Protein AF-A0A520EAS3-F1 (afdb_monomer_lite)

Radius of gyration: 16.93 Å; chains: 1; bounding box: 37×30×42 Å

Structure (mmCIF, N/CA/C/O backbone):
data_AF-A0A520EAS3-F1
#
_entry.id   AF-A0A520EAS3-F1
#
loop_
_atom_site.group_PDB
_atom_site.id
_atom_site.type_symbol
_atom_site.label_atom_id
_atom_site.label_alt_id
_atom_site.label_comp_id
_atom_site.label_asym_id
_atom_site.label_entity_id
_atom_site.label_seq_id
_atom_site.pdbx_PDB_ins_code
_atom_site.Cartn_x
_atom_site.Cartn_y
_atom_site.Cartn_z
_atom_site.occupancy
_atom_site.B_iso_or_equiv
_atom_site.auth_seq_id
_atom_site.auth_comp_id
_atom_site.auth_asym_id
_atom_site.auth_atom_id
_atom_site.pdbx_PDB_model_num
ATOM 1 N N . GLU A 1 1 ? -22.734 13.597 18.948 1.00 50.88 1 GLU A N 1
ATOM 2 C CA . GLU A 1 1 ? -21.365 13.084 18.759 1.00 50.88 1 GLU A CA 1
ATOM 3 C C . GLU A 1 1 ? -21.410 11.598 19.027 1.00 50.88 1 GLU A C 1
ATOM 5 O O . GLU A 1 1 ? -21.876 11.210 20.089 1.00 50.88 1 GLU A O 1
ATOM 10 N N . GLU A 1 2 ? -21.081 10.784 18.029 1.00 69.44 2 GLU A N 1
ATOM 11 C CA . GLU A 1 2 ? -21.3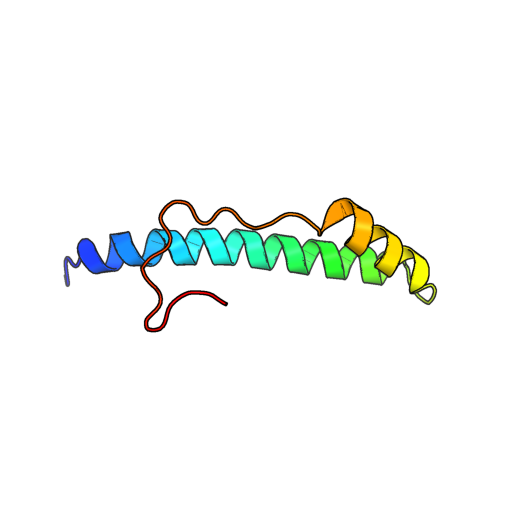76 9.344 18.045 1.00 69.44 2 GLU A CA 1
ATOM 12 C C . GLU A 1 2 ? -20.457 8.526 18.960 1.00 69.44 2 GLU A C 1
ATOM 14 O O . GLU A 1 2 ? -20.810 7.397 19.269 1.00 69.44 2 GLU A O 1
ATOM 19 N N . GLY A 1 3 ? -19.355 9.094 19.475 1.00 79.56 3 GLY A N 1
ATOM 20 C CA . GLY A 1 3 ? -18.610 8.552 20.624 1.00 79.56 3 GLY A CA 1
ATOM 21 C C . GLY A 1 3 ? -18.196 7.077 20.521 1.00 79.56 3 GLY A C 1
ATOM 22 O O . GLY A 1 3 ? -18.029 6.428 21.555 1.00 79.56 3 GLY A O 1
ATOM 23 N N . ASP A 1 4 ? -18.072 6.531 19.307 1.00 90.06 4 ASP A N 1
ATOM 24 C CA . ASP A 1 4 ? -17.788 5.114 19.086 1.00 90.06 4 ASP A CA 1
ATOM 25 C C . ASP A 1 4 ? -16.284 4.842 19.130 1.00 90.06 4 ASP A C 1
ATOM 27 O O . ASP A 1 4 ? -15.593 4.717 18.117 1.00 90.06 4 ASP A O 1
ATOM 31 N N . TYR A 1 5 ? -15.783 4.732 20.356 1.00 89.94 5 TYR A N 1
ATOM 32 C CA . TYR A 1 5 ? -14.390 4.395 20.622 1.00 89.94 5 TYR A CA 1
ATOM 33 C C . TYR A 1 5 ? -14.018 2.975 20.172 1.00 89.94 5 TYR A C 1
ATOM 35 O O . TYR A 1 5 ? -12.845 2.707 19.924 1.00 89.94 5 TYR A O 1
ATOM 43 N N . LEU A 1 6 ? -14.986 2.056 20.060 1.00 90.12 6 LEU A N 1
ATOM 44 C CA . LEU A 1 6 ? -14.721 0.684 19.620 1.00 90.12 6 LEU A CA 1
ATOM 45 C C . LEU A 1 6 ? -14.504 0.639 18.107 1.00 90.12 6 LEU A C 1
ATOM 47 O O . LEU A 1 6 ? -13.537 0.031 17.645 1.00 90.12 6 LEU A O 1
ATOM 51 N N . GLY A 1 7 ? -15.363 1.323 17.349 1.00 91.75 7 GLY A N 1
ATOM 52 C CA . GLY A 1 7 ? -15.187 1.525 15.915 1.00 91.75 7 GLY A CA 1
ATOM 53 C C . GLY A 1 7 ? -13.884 2.261 15.604 1.00 91.75 7 GLY A C 1
ATOM 54 O O . GLY A 1 7 ? -13.128 1.831 14.735 1.00 91.75 7 GLY A O 1
ATOM 55 N N . GLU A 1 8 ? -13.560 3.312 16.361 1.00 92.75 8 GLU A N 1
ATOM 56 C CA . GLU A 1 8 ? -12.299 4.041 16.196 1.00 92.75 8 GLU A CA 1
ATOM 57 C C . GLU A 1 8 ? -11.075 3.138 16.407 1.00 92.75 8 GLU A C 1
ATOM 59 O O . GLU A 1 8 ? -10.169 3.141 15.574 1.00 92.75 8 GLU A O 1
ATOM 64 N N . GLN A 1 9 ? -11.056 2.330 17.474 1.00 91.19 9 GLN A N 1
ATOM 65 C CA . GLN A 1 9 ? -9.970 1.381 17.746 1.00 91.19 9 GLN A CA 1
ATOM 66 C C . GLN A 1 9 ? -9.838 0.314 16.655 1.00 91.19 9 GLN A C 1
ATOM 68 O O . GLN A 1 9 ? -8.721 -0.007 16.254 1.00 91.19 9 GLN A O 1
ATOM 73 N N . PHE A 1 10 ? -10.958 -0.204 16.147 1.00 92.38 10 PHE A N 1
ATOM 74 C CA . PHE A 1 10 ? -10.967 -1.164 15.044 1.00 92.38 10 PHE A CA 1
ATOM 75 C C . PHE A 1 10 ? -10.346 -0.576 13.770 1.00 92.38 10 PHE A C 1
ATOM 77 O O . PHE A 1 10 ? -9.534 -1.230 13.118 1.00 92.38 10 PHE A O 1
ATOM 84 N N . MET A 1 11 ? -10.670 0.679 13.441 1.00 94.94 11 MET A N 1
ATOM 85 C CA . MET A 1 11 ? -10.163 1.343 12.238 1.00 94.94 11 MET A CA 1
ATOM 86 C C . MET A 1 11 ? -8.656 1.628 12.276 1.00 94.94 11 MET A C 1
ATOM 88 O O . MET A 1 11 ? -8.049 1.748 11.213 1.00 94.94 11 MET A O 1
ATOM 92 N N . GLN A 1 12 ? -8.027 1.704 13.457 1.00 93.81 12 GLN A N 1
ATOM 93 C CA . GLN A 1 12 ? -6.592 2.005 13.570 1.00 93.81 12 GLN A CA 1
ATOM 94 C C . GLN A 1 12 ? -5.711 1.004 12.817 1.00 93.81 12 GLN A C 1
ATOM 96 O O . GLN A 1 12 ? -4.746 1.414 12.171 1.00 93.81 12 GLN A O 1
ATOM 101 N N . TRP A 1 13 ? -6.046 -0.290 12.863 1.00 93.81 13 TRP A N 1
ATOM 102 C CA . TRP A 1 13 ? -5.273 -1.305 12.145 1.00 93.81 13 TRP A CA 1
ATOM 103 C C . TRP A 1 13 ? -5.355 -1.100 10.627 1.00 93.81 13 TRP A C 1
ATOM 105 O O . TRP A 1 13 ? -4.323 -1.041 9.970 1.00 93.81 13 TRP A O 1
ATOM 115 N N . PHE A 1 14 ? -6.557 -0.879 10.083 1.00 93.94 14 PHE A N 1
ATOM 116 C CA . PHE A 1 14 ? -6.741 -0.647 8.644 1.00 93.94 14 PHE A CA 1
ATOM 117 C C . PHE A 1 14 ? -6.045 0.625 8.170 1.00 93.94 14 PHE A C 1
ATOM 119 O O . PHE A 1 14 ? -5.472 0.647 7.088 1.00 93.94 14 PHE A O 1
ATOM 126 N N . LEU A 1 15 ? -6.075 1.696 8.967 1.00 94.88 15 LEU A N 1
ATOM 127 C CA . LEU A 1 15 ? -5.374 2.931 8.618 1.00 94.88 15 LEU A CA 1
ATOM 128 C C . LEU A 1 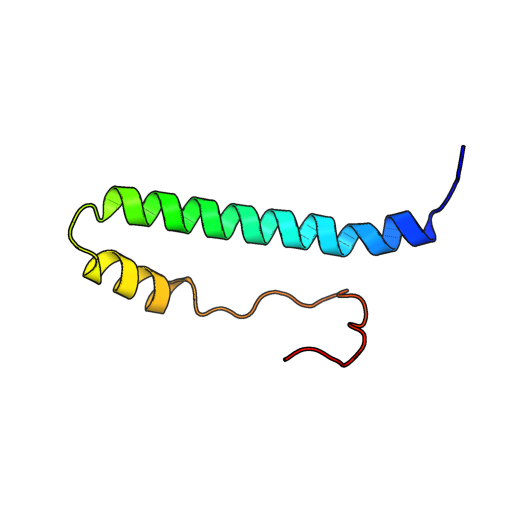15 ? -3.862 2.712 8.539 1.00 94.88 15 LEU A C 1
ATOM 130 O O . LEU A 1 15 ? -3.232 3.210 7.608 1.00 94.88 15 LEU A O 1
ATOM 134 N N . LYS A 1 16 ? -3.289 1.958 9.483 1.00 92.56 16 LYS A N 1
ATOM 135 C CA . LYS A 1 16 ? -1.877 1.568 9.433 1.00 92.56 16 LYS A CA 1
ATOM 136 C C . LYS A 1 16 ? -1.590 0.722 8.188 1.00 92.56 16 LYS A C 1
ATOM 138 O O . LYS A 1 16 ? -0.688 1.071 7.433 1.00 92.56 16 LYS A O 1
ATOM 143 N N . GLU A 1 17 ? -2.390 -0.314 7.948 1.00 93.31 17 GLU A N 1
ATOM 144 C CA . GLU A 1 17 ? -2.229 -1.224 6.808 1.00 93.31 17 GLU A CA 1
ATOM 145 C C . GLU A 1 17 ? -2.258 -0.462 5.477 1.00 93.31 17 GLU A C 1
ATOM 147 O O . GLU A 1 17 ? -1.342 -0.579 4.667 1.00 93.31 17 GLU A O 1
ATOM 152 N N . GLN A 1 18 ? -3.239 0.426 5.277 1.00 95.12 18 GLN A N 1
ATOM 153 C CA . GLN A 1 18 ? -3.324 1.200 4.039 1.00 95.12 18 GLN A CA 1
ATOM 154 C C . GLN A 1 18 ? -2.118 2.121 3.823 1.00 95.12 18 GLN A C 1
ATOM 156 O O . GLN A 1 18 ? -1.742 2.366 2.677 1.00 95.12 18 GLN A O 1
ATOM 161 N N . VAL A 1 19 ? -1.508 2.656 4.886 1.00 95.25 19 VAL A N 1
ATOM 162 C CA . VAL A 1 19 ? -0.285 3.462 4.752 1.00 95.25 19 VAL A CA 1
ATOM 163 C C . VAL A 1 19 ? 0.873 2.595 4.254 1.00 95.25 19 VAL A C 1
ATOM 165 O O . VAL A 1 19 ? 1.606 3.022 3.359 1.00 95.25 19 VAL A O 1
ATOM 168 N N . GLU A 1 20 ? 1.016 1.379 4.781 1.00 93.12 20 GLU A N 1
ATOM 169 C CA . GLU A 1 20 ? 2.048 0.423 4.362 1.00 93.12 20 GLU A CA 1
ATOM 170 C C . GLU A 1 20 ? 1.818 -0.080 2.924 1.00 93.12 20 GLU A C 1
ATOM 172 O O . GLU A 1 20 ? 2.752 -0.100 2.114 1.00 93.12 20 GLU A O 1
ATOM 177 N N . GLU A 1 21 ? 0.573 -0.389 2.552 1.00 93.50 21 GLU A N 1
ATOM 178 C CA . GLU A 1 21 ? 0.207 -0.798 1.191 1.00 93.50 21 GLU A CA 1
ATOM 179 C C . GLU A 1 21 ? 0.474 0.310 0.164 1.00 93.50 21 GLU A C 1
ATOM 181 O O . GLU A 1 21 ? 1.092 0.072 -0.878 1.00 93.50 21 GLU A O 1
ATOM 186 N N . VAL A 1 22 ? 0.052 1.546 0.454 1.00 96.69 22 VAL A N 1
ATOM 187 C CA . VAL A 1 22 ? 0.274 2.684 -0.449 1.00 96.69 22 VAL A CA 1
ATOM 188 C C . VAL A 1 22 ? 1.767 2.977 -0.591 1.00 96.69 22 VAL A C 1
ATOM 190 O O . VAL A 1 22 ? 2.228 3.242 -1.705 1.00 96.69 22 VAL A O 1
ATOM 193 N N . ALA A 1 23 ? 2.547 2.896 0.492 1.00 95.31 23 ALA A N 1
ATOM 194 C CA . ALA A 1 23 ? 3.999 3.062 0.433 1.00 95.31 23 ALA A CA 1
ATOM 195 C C . ALA A 1 23 ? 4.661 1.990 -0.450 1.00 95.31 23 ALA A C 1
ATOM 197 O O . ALA A 1 23 ? 5.525 2.303 -1.278 1.00 95.31 23 ALA A O 1
ATOM 198 N N . SER A 1 24 ? 4.210 0.741 -0.329 1.00 94.50 24 SER A N 1
ATOM 199 C CA . SER A 1 24 ? 4.693 -0.390 -1.125 1.00 94.50 24 SER A CA 1
ATOM 200 C C . SER A 1 24 ? 4.377 -0.212 -2.611 1.00 94.50 24 SER A C 1
ATOM 202 O O . SER A 1 24 ? 5.271 -0.318 -3.452 1.00 94.50 24 SER A O 1
ATOM 204 N N . MET A 1 25 ? 3.138 0.155 -2.949 1.00 96.38 25 MET A N 1
ATOM 205 C CA . MET A 1 25 ? 2.727 0.389 -4.340 1.00 96.38 25 MET A CA 1
ATOM 206 C C . MET A 1 25 ? 3.417 1.607 -4.958 1.00 96.38 25 MET A C 1
ATOM 208 O O . MET A 1 25 ? 3.828 1.565 -6.116 1.00 96.38 25 MET A O 1
ATOM 212 N N . THR A 1 26 ? 3.613 2.673 -4.180 1.00 97.81 26 THR A N 1
ATOM 213 C CA . THR A 1 26 ? 4.362 3.858 -4.626 1.00 97.81 26 THR A CA 1
ATOM 214 C C . THR A 1 26 ? 5.818 3.506 -4.934 1.00 97.81 26 THR A C 1
ATOM 216 O O . THR A 1 26 ? 6.375 3.949 -5.942 1.00 97.81 26 THR A O 1
ATOM 219 N N . THR A 1 27 ? 6.431 2.671 -4.092 1.00 97.12 27 THR A N 1
ATOM 220 C CA . THR A 1 27 ? 7.790 2.166 -4.313 1.00 97.12 27 THR A CA 1
ATOM 221 C C . THR A 1 27 ? 7.849 1.327 -5.585 1.00 97.12 27 THR A C 1
ATOM 223 O O . THR A 1 27 ? 8.695 1.584 -6.440 1.00 97.12 27 THR A O 1
ATOM 226 N N . LEU A 1 28 ? 6.920 0.383 -5.757 1.00 97.12 28 LEU A N 1
ATOM 227 C CA . LEU A 1 28 ? 6.867 -0.478 -6.937 1.00 97.12 28 LEU A CA 1
ATOM 228 C C . LEU A 1 28 ? 6.717 0.329 -8.233 1.00 97.12 28 LEU A C 1
ATOM 230 O O . LEU A 1 28 ? 7.462 0.090 -9.182 1.00 97.12 28 LEU A O 1
ATOM 234 N N . LEU A 1 29 ? 5.821 1.321 -8.255 1.00 97.88 29 LEU A N 1
ATOM 235 C CA . LEU A 1 29 ? 5.650 2.219 -9.399 1.00 97.88 29 LEU A CA 1
ATOM 236 C C . LEU A 1 29 ? 6.938 2.995 -9.706 1.00 97.88 29 LEU A C 1
ATOM 238 O O . LEU A 1 29 ? 7.376 3.037 -10.851 1.00 97.88 29 LEU A O 1
ATOM 242 N N . THR A 1 30 ? 7.598 3.531 -8.676 1.00 98.31 30 THR A N 1
ATOM 243 C CA . THR A 1 30 ? 8.868 4.261 -8.831 1.00 98.31 30 THR A CA 1
ATOM 244 C C . THR A 1 30 ? 9.962 3.376 -9.439 1.00 98.31 30 THR A C 1
ATOM 246 O O . THR A 1 30 ? 10.747 3.829 -10.276 1.00 98.31 30 THR A O 1
ATOM 249 N N . ILE A 1 31 ? 10.038 2.104 -9.036 1.00 97.62 31 ILE A N 1
ATOM 250 C CA . ILE A 1 31 ? 11.011 1.164 -9.601 1.00 97.62 31 ILE A CA 1
ATOM 251 C C . ILE A 1 31 ? 10.633 0.759 -11.027 1.00 97.62 31 ILE A C 1
ATOM 253 O O . ILE A 1 31 ? 11.528 0.678 -11.866 1.00 97.62 31 ILE A O 1
ATOM 257 N N . ALA A 1 32 ? 9.347 0.554 -11.317 1.00 97.44 32 ALA A N 1
ATOM 258 C CA . ALA A 1 32 ? 8.872 0.247 -12.662 1.00 97.44 32 ALA A CA 1
ATOM 259 C C . ALA A 1 32 ? 9.209 1.377 -13.650 1.00 97.44 32 ALA A C 1
ATOM 261 O O . ALA A 1 32 ? 9.793 1.116 -14.702 1.00 97.44 32 ALA A O 1
ATOM 262 N N . ASP A 1 33 ? 8.957 2.633 -13.269 1.00 97.94 33 ASP A N 1
ATOM 263 C CA . ASP A 1 33 ? 9.315 3.808 -14.073 1.00 97.94 33 ASP A CA 1
ATOM 264 C C . ASP A 1 33 ? 10.830 3.886 -14.327 1.00 97.94 33 ASP A C 1
ATOM 266 O O . ASP A 1 33 ? 11.273 4.241 -15.421 1.00 97.94 33 ASP A O 1
ATOM 270 N N . ARG A 1 34 ? 11.645 3.508 -13.332 1.00 97.06 34 ARG A N 1
ATOM 271 C CA . ARG A 1 34 ? 13.110 3.464 -13.452 1.00 97.06 34 ARG A CA 1
ATOM 272 C C . ARG A 1 34 ? 13.608 2.321 -14.343 1.00 97.06 34 ARG A C 1
ATOM 274 O O . ARG A 1 34 ? 14.594 2.508 -15.051 1.00 97.06 34 ARG A O 1
ATOM 281 N N . ALA A 1 35 ? 12.969 1.154 -14.287 1.00 97.06 35 ALA A N 1
ATOM 282 C CA . ALA A 1 35 ? 13.325 -0.018 -15.090 1.00 97.06 35 ALA A CA 1
ATOM 283 C C . ALA A 1 35 ? 13.008 0.184 -16.586 1.00 97.06 35 ALA A C 1
ATOM 285 O O . ALA A 1 35 ? 13.658 -0.400 -17.460 1.00 97.06 35 ALA A O 1
ATOM 286 N N . GLY A 1 36 ? 12.037 1.048 -16.903 1.00 95.19 36 GLY A N 1
ATOM 287 C CA . GLY A 1 36 ? 11.664 1.376 -18.275 1.00 95.19 36 GLY A CA 1
ATOM 288 C C . GLY A 1 36 ? 11.185 0.137 -19.034 1.00 95.19 36 GLY A C 1
ATOM 289 O O . GLY A 1 36 ? 10.202 -0.491 -18.657 1.00 95.19 36 GLY A O 1
ATOM 290 N N . ALA A 1 37 ? 11.875 -0.226 -20.120 1.00 96.38 37 ALA A N 1
ATOM 291 C CA . ALA A 1 37 ? 11.537 -1.412 -20.914 1.00 96.38 37 ALA A CA 1
ATOM 292 C C . ALA A 1 37 ? 12.145 -2.722 -20.373 1.00 96.38 37 ALA A C 1
ATOM 294 O O . ALA A 1 37 ? 11.783 -3.798 -20.851 1.00 96.38 37 ALA A O 1
ATOM 295 N N . ASN A 1 38 ? 13.081 -2.655 -19.417 1.00 95.44 38 ASN A N 1
ATOM 296 C CA . ASN A 1 38 ? 13.757 -3.835 -18.886 1.00 95.44 38 ASN A CA 1
ATOM 297 C C . ASN A 1 38 ? 13.022 -4.396 -17.662 1.00 95.44 38 ASN A C 1
ATOM 299 O O . ASN A 1 38 ? 13.377 -4.114 -16.520 1.00 95.44 38 ASN A O 1
ATOM 303 N N . LEU A 1 39 ? 11.997 -5.215 -17.899 1.00 95.94 39 LEU A N 1
ATOM 304 C CA . LEU A 1 39 ? 11.184 -5.788 -16.821 1.00 95.94 39 LEU A CA 1
ATOM 305 C C . LEU A 1 39 ? 11.959 -6.745 -15.900 1.00 95.94 39 LEU A C 1
ATOM 307 O O . LEU A 1 39 ? 11.552 -6.921 -14.756 1.00 95.94 39 LE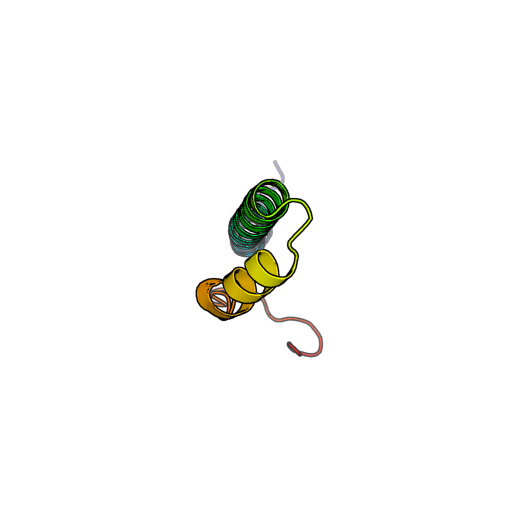U A O 1
ATOM 311 N N . PHE A 1 40 ? 13.094 -7.294 -16.341 1.00 97.50 40 PHE A N 1
ATOM 312 C CA . PHE A 1 40 ? 13.923 -8.157 -15.496 1.00 97.50 40 PHE A CA 1
ATOM 313 C C . PHE A 1 40 ? 14.462 -7.412 -14.266 1.00 97.50 40 PHE A C 1
ATOM 315 O O . PHE A 1 40 ? 14.479 -7.968 -13.173 1.00 97.50 40 PHE A O 1
ATOM 322 N N . ASP A 1 41 ? 14.799 -6.124 -14.399 1.00 97.06 41 ASP A N 1
ATOM 323 C CA . ASP A 1 41 ? 15.266 -5.316 -13.263 1.00 97.06 41 ASP A CA 1
ATOM 324 C C . ASP A 1 41 ? 14.154 -5.098 -12.219 1.00 97.06 41 ASP A C 1
ATOM 326 O O . ASP A 1 41 ? 14.424 -4.974 -11.020 1.00 97.06 41 ASP A O 1
ATOM 330 N N . LEU A 1 42 ? 12.893 -5.051 -12.667 1.00 96.94 42 LEU A N 1
ATOM 331 C CA . LEU A 1 42 ? 11.726 -4.956 -11.791 1.00 96.94 42 LEU A CA 1
ATOM 332 C C . LEU A 1 42 ? 11.479 -6.283 -11.059 1.00 96.94 42 LEU A C 1
ATOM 334 O O . LEU A 1 42 ? 11.256 -6.274 -9.850 1.00 96.94 42 LEU A O 1
ATOM 338 N N . GLU A 1 43 ? 11.562 -7.415 -11.762 1.00 96.94 43 GLU A N 1
ATOM 339 C CA . GLU A 1 43 ? 11.423 -8.755 -11.171 1.00 96.94 43 GLU A CA 1
ATOM 340 C C . GLU A 1 43 ? 12.522 -9.042 -10.133 1.00 96.94 43 GLU A C 1
ATOM 342 O O . GLU A 1 43 ? 12.240 -9.526 -9.030 1.00 96.94 43 GLU A O 1
ATOM 347 N N . ASP A 1 44 ? 13.765 -8.663 -10.433 1.00 96.56 44 ASP A N 1
ATOM 348 C CA . ASP A 1 44 ? 14.896 -8.775 -9.509 1.00 96.56 44 ASP A CA 1
ATOM 349 C C . ASP A 1 44 ? 14.705 -7.908 -8.255 1.00 96.56 44 ASP A C 1
ATOM 351 O O . ASP A 1 44 ? 15.128 -8.282 -7.159 1.00 96.56 44 ASP A O 1
ATOM 355 N N . PHE A 1 45 ? 14.062 -6.741 -8.383 1.00 96.06 45 PHE A N 1
ATOM 356 C CA . PHE A 1 45 ? 13.716 -5.913 -7.229 1.00 96.06 45 PHE A CA 1
ATOM 357 C C . PHE A 1 45 ? 12.620 -6.556 -6.377 1.00 96.06 45 PHE A C 1
ATOM 359 O O . PHE A 1 45 ? 12.790 -6.672 -5.165 1.00 96.06 45 PHE A O 1
ATOM 366 N N . VAL A 1 46 ? 11.519 -6.996 -6.993 1.00 95.69 46 VAL A N 1
ATOM 367 C CA . VAL A 1 46 ? 10.390 -7.611 -6.275 1.00 95.69 46 VAL A CA 1
ATOM 368 C C . VAL A 1 46 ? 10.850 -8.848 -5.508 1.00 95.69 46 VAL A C 1
ATOM 370 O O . VAL A 1 46 ? 10.576 -8.967 -4.315 1.00 95.69 46 VAL A O 1
ATOM 373 N N . SER A 1 47 ? 11.608 -9.733 -6.159 1.00 95.06 47 SER A N 1
ATOM 374 C CA . SER A 1 47 ? 12.105 -10.965 -5.537 1.00 95.06 47 SER A CA 1
ATOM 375 C C . SER A 1 47 ? 13.038 -10.702 -4.351 1.00 95.06 47 SER A C 1
ATOM 377 O O . SER A 1 47 ? 12.974 -11.419 -3.349 1.00 95.06 47 SER A O 1
ATOM 379 N N . ARG A 1 48 ? 13.878 -9.664 -4.429 1.00 94.44 48 ARG A N 1
ATOM 380 C CA . ARG A 1 48 ? 14.852 -9.341 -3.380 1.00 94.44 48 ARG A CA 1
ATOM 381 C C . ARG A 1 48 ? 14.259 -8.539 -2.224 1.00 94.44 48 ARG A C 1
ATOM 383 O O . ARG A 1 48 ? 14.577 -8.829 -1.077 1.00 94.44 48 ARG A O 1
ATOM 390 N N . GLU A 1 49 ? 13.436 -7.535 -2.516 1.00 93.31 49 GLU A N 1
ATOM 391 C CA . GLU A 1 49 ? 13.068 -6.488 -1.550 1.00 93.31 49 GLU A CA 1
ATOM 392 C C . GLU A 1 49 ? 11.604 -6.567 -1.088 1.00 93.31 49 GLU A C 1
ATOM 394 O O . GLU A 1 49 ? 11.284 -6.091 -0.002 1.00 93.31 49 GLU A O 1
ATOM 399 N N . MET A 1 50 ? 10.702 -7.175 -1.872 1.00 91.06 50 MET A N 1
ATOM 400 C CA . MET A 1 50 ? 9.259 -7.218 -1.564 1.00 91.06 50 MET A CA 1
ATOM 401 C C . MET A 1 50 ? 8.769 -8.577 -1.045 1.00 91.06 50 MET A C 1
ATOM 403 O O . MET A 1 50 ? 7.577 -8.757 -0.822 1.00 91.06 50 MET A O 1
ATOM 407 N N . SER A 1 51 ? 9.669 -9.529 -0.795 1.00 80.31 51 SER A N 1
ATOM 408 C CA . SER A 1 51 ? 9.331 -10.881 -0.313 1.00 80.31 51 SER A CA 1
ATOM 409 C C . SER A 1 51 ? 8.964 -10.958 1.183 1.00 80.31 51 SER A C 1
ATOM 411 O O . SER A 1 51 ? 8.863 -12.054 1.736 1.00 80.31 51 SER A O 1
ATOM 413 N N . THR A 1 52 ? 8.798 -9.825 1.869 1.00 77.88 52 THR A N 1
ATOM 414 C CA . THR A 1 52 ? 8.550 -9.790 3.320 1.00 77.88 52 THR A CA 1
ATOM 415 C C . THR A 1 52 ? 7.056 -9.900 3.622 1.00 77.88 52 THR A C 1
ATOM 417 O O . THR A 1 52 ? 6.243 -9.212 3.013 1.00 77.88 52 THR A O 1
ATOM 420 N N . VAL A 1 53 ? 6.691 -10.750 4.585 1.00 72.38 53 VAL A N 1
ATOM 421 C CA . VAL A 1 53 ? 5.313 -10.855 5.093 1.00 72.38 53 VAL A CA 1
ATOM 422 C C . VAL A 1 53 ? 4.988 -9.613 5.932 1.00 72.38 53 VAL A C 1
ATOM 424 O O . VAL A 1 53 ? 5.786 -9.242 6.793 1.00 72.38 53 VAL A O 1
ATOM 427 N N . GLY A 1 54 ? 3.837 -8.983 5.677 1.00 74.31 54 GLY A N 1
ATOM 428 C CA . GLY A 1 54 ? 3.368 -7.796 6.404 1.00 74.31 54 GLY A CA 1
ATOM 429 C C . GLY A 1 54 ? 3.131 -8.045 7.900 1.00 74.31 54 GLY A C 1
ATOM 430 O O . GLY A 1 54 ? 2.886 -9.176 8.328 1.00 74.31 54 GLY A O 1
ATOM 431 N N . ASP A 1 55 ? 3.219 -6.986 8.711 1.00 80.31 55 ASP A N 1
ATOM 432 C CA . ASP A 1 55 ? 3.010 -7.053 10.161 1.00 80.31 55 ASP A CA 1
ATOM 433 C C . ASP A 1 55 ? 1.523 -7.218 10.504 1.00 80.31 55 ASP A C 1
ATOM 435 O O . ASP A 1 55 ? 0.744 -6.269 10.498 1.00 80.31 55 ASP A O 1
ATOM 439 N N . THR A 1 56 ? 1.127 -8.428 10.898 1.00 82.56 56 THR A N 1
ATOM 440 C CA . THR A 1 56 ? -0.265 -8.727 11.266 1.00 82.56 56 THR A CA 1
ATOM 441 C C . THR A 1 56 ? -0.599 -8.381 12.723 1.00 82.56 56 THR A C 1
ATOM 443 O O . THR A 1 56 ? -1.653 -8.778 13.231 1.00 82.56 56 THR A O 1
ATOM 446 N N . THR A 1 57 ? 0.292 -7.705 13.453 1.00 86.44 57 THR A N 1
ATOM 447 C CA . THR A 1 57 ? 0.070 -7.376 14.865 1.00 86.44 57 THR A CA 1
ATOM 448 C C . THR A 1 57 ? -1.134 -6.447 15.014 1.00 86.44 57 THR A C 1
ATOM 450 O O . THR A 1 57 ? -1.161 -5.339 14.484 1.00 86.44 57 THR A O 1
ATOM 453 N N . GLY A 1 58 ? -2.134 -6.888 15.781 1.00 85.81 58 GLY A N 1
ATOM 454 C CA . GLY A 1 58 ? -3.361 -6.119 16.007 1.00 85.81 58 GLY A CA 1
ATOM 455 C C . GLY A 1 58 ? -4.393 -6.225 14.883 1.00 85.81 58 GLY A C 1
ATOM 456 O O . GLY A 1 58 ? -5.402 -5.524 14.948 1.00 85.81 58 GLY A O 1
ATOM 457 N N . ALA A 1 59 ? -4.178 -7.103 13.895 1.00 90.69 59 ALA A N 1
ATOM 458 C CA . ALA A 1 59 ? -5.157 -7.360 12.849 1.00 90.69 59 ALA A CA 1
ATOM 459 C C . ALA A 1 59 ? -6.467 -7.911 13.441 1.00 90.69 59 ALA A C 1
ATOM 461 O O . ALA A 1 59 ? -6.435 -8.838 14.262 1.00 90.69 59 ALA A O 1
ATOM 462 N N . PRO A 1 60 ? -7.632 -7.373 13.046 1.00 92.44 60 PRO A N 1
ATOM 463 C CA . PRO A 1 60 ? -8.910 -7.930 13.450 1.00 92.44 60 PRO A CA 1
ATOM 464 C C . PRO A 1 60 ? -9.141 -9.298 12.801 1.00 92.44 60 PRO A C 1
ATOM 466 O O . PRO A 1 60 ? -8.648 -9.592 11.713 1.00 92.44 60 PRO A O 1
ATOM 469 N N . ASN A 1 61 ? -9.939 -10.141 13.459 1.00 92.19 61 ASN A N 1
ATOM 470 C CA . ASN A 1 61 ? -10.258 -11.470 12.941 1.00 92.19 61 ASN A CA 1
ATOM 471 C C . ASN A 1 61 ? -11.024 -11.377 11.612 1.00 92.19 61 ASN A C 1
ATOM 473 O O . ASN A 1 61 ? -12.143 -10.861 11.571 1.00 92.19 61 ASN A O 1
ATOM 477 N N . ALA A 1 62 ? -10.457 -11.949 10.549 1.00 91.44 62 ALA A N 1
ATOM 478 C CA . ALA A 1 62 ? -11.154 -12.136 9.285 1.00 91.44 62 ALA A CA 1
ATOM 479 C C . ALA A 1 62 ? -12.194 -13.262 9.410 1.00 91.44 62 ALA A C 1
ATOM 481 O O . ALA A 1 62 ? -11.892 -14.372 9.861 1.00 91.44 62 ALA A O 1
ATOM 482 N N . ALA A 1 63 ? -13.435 -12.999 8.996 1.00 92.06 63 ALA A N 1
ATOM 483 C CA . ALA A 1 63 ? -14.464 -14.031 8.942 1.00 92.06 63 ALA A CA 1
ATOM 484 C C . ALA A 1 63 ? -14.075 -15.099 7.903 1.00 92.06 63 ALA A C 1
ATOM 486 O O . ALA A 1 63 ? -13.961 -14.797 6.720 1.00 92.06 63 ALA A O 1
ATOM 487 N N . GLY A 1 64 ? -13.874 -16.343 8.348 1.00 91.69 64 GLY A N 1
ATOM 488 C CA . GLY A 1 64 ? -13.379 -17.432 7.494 1.00 91.69 64 GLY A CA 1
ATOM 489 C C . GLY A 1 64 ? -11.860 -17.641 7.526 1.00 91.69 64 GLY A C 1
ATOM 490 O O . GLY A 1 64 ? -11.389 -18.604 6.929 1.00 91.69 64 GLY A O 1
ATOM 491 N N . GLY A 1 65 ? -11.117 -16.823 8.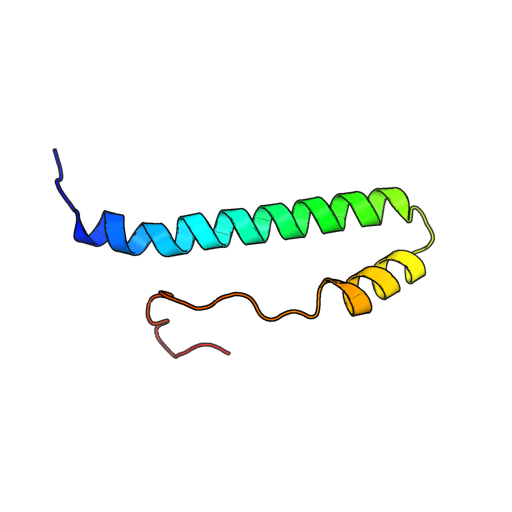280 1.00 85.81 65 GLY A N 1
ATOM 492 C CA . GLY A 1 65 ? -9.659 -16.911 8.398 1.00 85.81 65 GLY A CA 1
ATOM 493 C C . GLY A 1 65 ? -8.906 -16.218 7.259 1.00 85.81 65 GLY A C 1
ATOM 494 O O . GLY A 1 65 ? -9.502 -15.748 6.291 1.00 85.81 65 GLY A O 1
ATOM 495 N N . THR A 1 66 ? -7.585 -16.132 7.406 1.00 82.19 66 THR A N 1
ATOM 496 C CA . THR A 1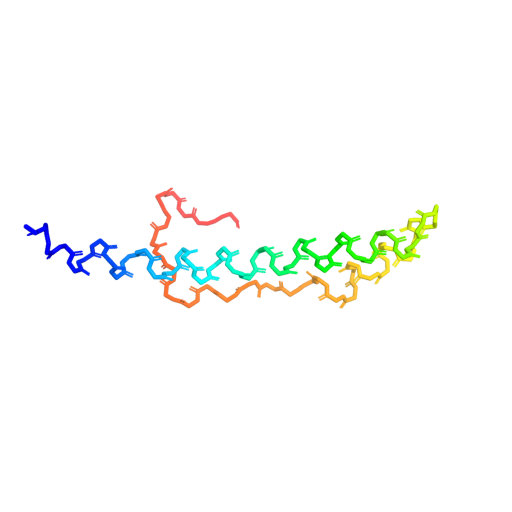 66 ? -6.665 -15.601 6.386 1.00 82.19 66 THR A CA 1
ATOM 497 C C . THR A 1 66 ? -6.166 -16.747 5.496 1.00 82.19 66 THR A C 1
ATOM 499 O O . THR A 1 66 ? -6.014 -17.868 5.989 1.00 82.19 66 THR A O 1
ATOM 502 N N . ILE A 1 67 ? -5.952 -16.476 4.202 1.00 75.31 67 ILE A N 1
ATOM 503 C CA . ILE A 1 67 ? -5.445 -17.438 3.200 1.00 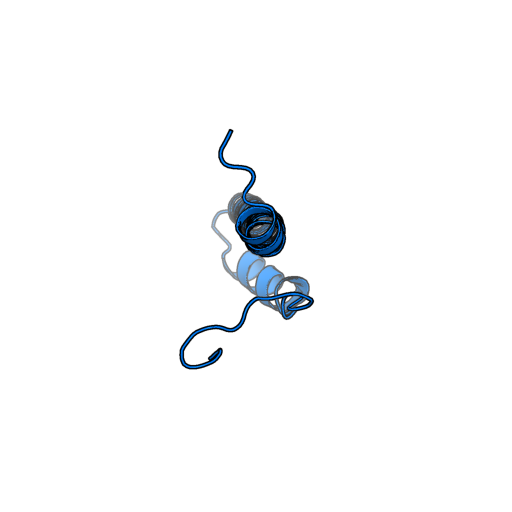75.31 67 ILE A CA 1
ATOM 504 C C . ILE A 1 67 ? -3.924 -17.584 3.223 1.00 75.31 67 ILE A C 1
ATOM 506 O O . ILE A 1 67 ? -3.242 -16.579 3.519 1.00 75.31 67 ILE A O 1
#

pLDDT: mean 91.01, std 8.37, range [50.88, 98.31]

Secondary structure (DSSP, 8-state):
----HHHHHHHHHHHHHHHHHHHHHHHHHHHHHHHTT-HHHHHHHHHHHS-PPP--TTPPPPTT---

Sequence (67 aa):
EEGDYLGEQFMQWFLKEQVEEVASMTTLLTIADRAGANLFDLEDFVSREMSTVGDTTGAPNAAGGTI

Foldseek 3Di:
DPPCPVVVLLCVVVVVVVVVVVVVVVVLVVQCVVCPPPCVSSVVCCVPPVPDDDDCVSPDADDVGDD